Protein AF-A0AB36XZ67-F1 (afdb_monomer_lite)

Structure (mmCIF, N/CA/C/O backbone):
data_AF-A0AB36XZ67-F1
#
_entry.id   AF-A0AB36XZ67-F1
#
loop_
_atom_site.group_PDB
_atom_site.id
_atom_site.type_symbol
_atom_site.label_atom_id
_atom_site.label_alt_id
_atom_site.label_comp_id
_atom_site.label_asym_id
_atom_site.label_entity_id
_atom_site.label_seq_id
_atom_site.pdbx_PDB_ins_code
_atom_site.Cartn_x
_atom_site.Cartn_y
_atom_site.Cartn_z
_atom_site.occupancy
_atom_site.B_iso_or_equiv
_atom_site.auth_seq_id
_atom_site.auth_comp_id
_atom_site.auth_asym_id
_atom_site.auth_atom_id
_atom_site.pdbx_PDB_model_num
ATOM 1 N N . ARG A 1 1 ? -13.967 -4.374 -5.574 1.00 78.81 1 ARG A N 1
ATOM 2 C CA . ARG A 1 1 ? -14.115 -3.991 -6.999 1.00 78.81 1 ARG A CA 1
ATOM 3 C C . ARG A 1 1 ? -12.751 -3.860 -7.669 1.00 78.81 1 ARG A C 1
ATOM 5 O O . ARG A 1 1 ? -12.445 -4.694 -8.497 1.00 78.81 1 ARG A O 1
ATOM 12 N N . TYR A 1 2 ? -11.904 -2.912 -7.266 1.00 91.44 2 TYR A N 1
ATOM 13 C CA . TYR A 1 2 ? -10.584 -2.690 -7.879 1.00 91.44 2 TYR A CA 1
ATOM 14 C C . TYR A 1 2 ? -9.480 -3.492 -7.181 1.00 91.44 2 TYR A C 1
ATOM 16 O O . TYR A 1 2 ? -8.590 -2.921 -6.558 1.00 91.44 2 TYR A O 1
ATOM 24 N N . ARG A 1 3 ? -9.582 -4.823 -7.212 1.00 92.12 3 ARG A N 1
ATOM 25 C CA . ARG A 1 3 ? -8.563 -5.718 -6.651 1.00 92.12 3 ARG A CA 1
ATOM 26 C C . ARG A 1 3 ? -8.084 -6.688 -7.713 1.00 92.12 3 ARG A C 1
ATOM 28 O O . ARG A 1 3 ? -8.890 -7.187 -8.493 1.00 92.12 3 ARG A O 1
ATOM 35 N N . ASP A 1 4 ? -6.792 -6.963 -7.694 1.00 92.44 4 ASP A N 1
ATOM 36 C CA . ASP A 1 4 ? -6.223 -8.085 -8.416 1.00 92.44 4 ASP A CA 1
ATOM 37 C C . ASP A 1 4 ? -6.737 -9.403 -7.822 1.00 92.44 4 ASP A C 1
ATOM 39 O O . ASP A 1 4 ? -6.777 -9.577 -6.601 1.00 92.44 4 ASP A O 1
ATOM 43 N N . ALA A 1 5 ? -7.157 -10.322 -8.688 1.00 88.44 5 ALA A N 1
ATOM 44 C CA . ALA A 1 5 ? -7.808 -11.560 -8.272 1.00 88.44 5 ALA A CA 1
ATOM 45 C C . ALA A 1 5 ? -6.831 -12.552 -7.625 1.00 88.44 5 ALA A C 1
ATOM 47 O O . ALA A 1 5 ? -7.232 -13.312 -6.746 1.00 88.44 5 ALA A O 1
ATOM 48 N N . ALA A 1 6 ? -5.560 -12.542 -8.039 1.00 91.25 6 ALA A N 1
ATOM 49 C CA . ALA A 1 6 ? -4.557 -13.479 -7.542 1.00 91.25 6 ALA A CA 1
ATOM 50 C C . ALA A 1 6 ? -4.014 -13.074 -6.164 1.00 91.25 6 ALA A C 1
ATOM 52 O O . ALA A 1 6 ? -3.803 -13.917 -5.294 1.00 91.25 6 ALA A O 1
ATOM 53 N N . THR A 1 7 ? -3.791 -11.777 -5.957 1.00 92.62 7 THR A N 1
ATOM 54 C CA . THR A 1 7 ? -3.121 -11.246 -4.761 1.00 92.62 7 THR A CA 1
ATOM 55 C C . THR A 1 7 ? -4.076 -10.570 -3.781 1.00 92.62 7 THR A C 1
ATOM 57 O O . THR A 1 7 ? -3.751 -10.410 -2.605 1.00 92.62 7 THR A O 1
ATOM 60 N N . GLY A 1 8 ? -5.254 -10.132 -4.235 1.00 93.38 8 GLY A N 1
ATOM 61 C CA . GLY A 1 8 ? -6.177 -9.311 -3.448 1.00 93.38 8 GLY A CA 1
ATOM 62 C C . GLY A 1 8 ? -5.699 -7.868 -3.220 1.00 93.38 8 GLY A C 1
ATOM 63 O O . GLY A 1 8 ? -6.392 -7.094 -2.544 1.00 93.38 8 GLY A O 1
ATOM 64 N N . CYS A 1 9 ? -4.538 -7.491 -3.764 1.00 96.06 9 CYS A N 1
ATOM 65 C CA . CYS A 1 9 ? -4.021 -6.124 -3.749 1.00 96.06 9 CYS A CA 1
ATOM 66 C C . CYS A 1 9 ? -4.904 -5.200 -4.587 1.00 96.06 9 CYS A C 1
ATOM 68 O O . CYS A 1 9 ? -5.497 -5.624 -5.578 1.00 96.06 9 CYS A O 1
ATOM 70 N N . VAL A 1 10 ? -4.989 -3.928 -4.203 1.00 95.88 10 VAL A N 1
ATOM 71 C CA . VAL A 1 10 ? -5.712 -2.938 -5.009 1.00 95.88 10 VAL A CA 1
ATOM 72 C C . VAL A 1 10 ? -4.913 -2.593 -6.265 1.00 95.88 10 VAL A C 1
ATOM 74 O O . VAL A 1 10 ? -3.684 -2.528 -6.205 1.00 95.88 10 VAL A O 1
ATOM 77 N N . VAL A 1 11 ? -5.601 -2.413 -7.393 1.00 96.56 11 VAL A N 1
ATOM 78 C CA . VAL A 1 11 ? -4.984 -1.968 -8.656 1.00 96.56 11 VAL A CA 1
ATOM 79 C C . VAL A 1 11 ? -4.879 -0.446 -8.705 1.00 96.56 11 VAL A C 1
ATOM 81 O O . VAL A 1 11 ? -5.639 0.247 -8.031 1.00 96.56 11 VAL A O 1
ATOM 84 N N . ASP A 1 12 ? -3.943 0.064 -9.501 1.00 95.31 12 ASP A N 1
ATOM 85 C CA . ASP A 1 12 ? -3.592 1.486 -9.522 1.00 95.31 12 ASP A CA 1
ATOM 86 C C . ASP A 1 12 ? -4.690 2.378 -10.119 1.00 95.31 12 ASP A C 1
ATOM 88 O O . ASP A 1 12 ? -4.791 3.545 -9.744 1.00 95.31 12 ASP A O 1
ATOM 92 N N . GLU A 1 13 ? -5.503 1.870 -11.054 1.00 95.94 13 GLU A N 1
ATOM 93 C CA . GLU A 1 13 ? -6.483 2.710 -11.748 1.00 95.94 13 GLU A CA 1
ATOM 94 C C . GLU A 1 13 ? -7.704 1.923 -12.233 1.00 95.94 13 GLU A C 1
ATOM 96 O O . GLU A 1 13 ? -7.593 0.869 -12.872 1.00 95.94 13 GLU A O 1
ATOM 101 N N . GLY A 1 14 ? -8.882 2.492 -12.003 1.00 94.62 14 GLY A N 1
ATOM 102 C CA . GLY A 1 14 ? -10.132 2.076 -12.622 1.00 94.62 14 GLY A CA 1
ATOM 103 C C . GLY A 1 14 ? -11.030 3.278 -12.898 1.00 94.62 14 GLY A C 1
ATOM 104 O O . GLY A 1 14 ? -10.783 4.365 -12.381 1.00 94.62 14 GLY A O 1
ATOM 105 N N . ASP A 1 15 ? -12.053 3.090 -13.726 1.00 94.06 15 ASP A N 1
ATOM 106 C CA . ASP A 1 15 ? -13.035 4.134 -14.037 1.00 94.06 15 ASP A CA 1
ATOM 107 C C . ASP A 1 15 ? -14.310 4.023 -13.178 1.00 94.06 15 ASP A C 1
ATOM 109 O O . ASP A 1 15 ? -14.492 3.081 -12.396 1.00 94.06 15 ASP A O 1
ATOM 113 N N . ASP A 1 16 ? -15.199 5.005 -13.320 1.00 93.88 16 ASP A N 1
ATOM 114 C CA . ASP A 1 16 ? -16.507 5.082 -12.657 1.00 93.88 16 ASP A CA 1
ATOM 115 C C . ASP A 1 16 ? -17.439 3.914 -13.040 1.00 93.88 16 ASP A C 1
ATOM 117 O O . ASP A 1 16 ? -18.152 3.358 -12.191 1.00 93.88 16 ASP A O 1
ATOM 121 N N . ALA A 1 17 ? -17.344 3.456 -14.289 1.00 94.25 17 ALA A N 1
ATOM 122 C CA . ALA A 1 17 ? -18.004 2.259 -14.800 1.00 94.25 17 ALA A CA 1
ATOM 123 C C . ALA A 1 17 ? -17.461 0.948 -14.191 1.00 94.25 17 ALA A C 1
ATOM 125 O O . ALA A 1 17 ? -18.133 -0.086 -14.245 1.00 94.25 17 ALA A O 1
ATOM 126 N N . GLY A 1 18 ? -16.315 0.977 -13.503 1.00 89.62 18 GLY A N 1
ATOM 127 C CA . GLY A 1 18 ? -15.728 -0.164 -12.794 1.00 89.62 18 GLY A CA 1
ATOM 128 C C . GLY A 1 18 ? -14.709 -0.968 -13.561 1.00 89.62 18 GLY A C 1
ATOM 129 O O . GLY A 1 18 ? -14.290 -2.015 -13.066 1.00 89.62 18 GLY A O 1
ATOM 130 N N . ASN A 1 19 ? -14.335 -0.510 -14.746 1.00 93.00 19 ASN A N 1
ATOM 131 C CA . ASN A 1 19 ? -13.314 -1.153 -15.543 1.00 93.00 19 ASN A CA 1
ATOM 132 C C . ASN A 1 19 ? -11.949 -0.840 -14.943 1.00 93.00 19 ASN A C 1
ATOM 134 O O . ASN A 1 19 ? -11.674 0.293 -14.545 1.00 93.00 19 ASN A O 1
ATOM 138 N N . ILE A 1 20 ? -11.075 -1.841 -14.913 1.00 93.31 20 ILE A N 1
ATOM 139 C CA . ILE A 1 20 ? -9.667 -1.637 -14.576 1.00 93.31 20 ILE A CA 1
ATOM 140 C C . ILE A 1 20 ? -9.005 -0.947 -15.771 1.00 93.31 20 ILE A C 1
ATOM 142 O O . ILE A 1 20 ? -9.049 -1.455 -16.891 1.00 93.31 20 ILE A O 1
ATOM 146 N N . ARG A 1 21 ? -8.398 0.216 -15.531 1.00 95.38 21 ARG A N 1
ATOM 147 C CA . ARG A 1 21 ? -7.648 0.986 -16.536 1.00 95.38 21 ARG A CA 1
ATOM 148 C C . ARG A 1 21 ? -6.155 0.713 -16.454 1.00 95.38 21 ARG A C 1
ATOM 150 O O . ARG A 1 21 ? -5.475 0.707 -17.477 1.00 95.38 21 ARG A O 1
ATOM 157 N N . ARG A 1 22 ? -5.665 0.410 -15.252 1.00 94.94 22 ARG A N 1
ATOM 158 C CA . ARG A 1 22 ? -4.274 0.047 -15.003 1.00 94.94 22 ARG A CA 1
ATOM 159 C C . ARG A 1 22 ? -4.217 -1.055 -13.957 1.00 94.94 22 ARG A C 1
ATOM 161 O O . ARG A 1 22 ? -4.532 -0.830 -12.794 1.00 94.94 22 ARG A O 1
ATOM 168 N N . SER A 1 23 ? -3.808 -2.243 -14.388 1.00 94.81 23 SER A N 1
ATOM 169 C CA . SER A 1 23 ? -3.700 -3.443 -13.550 1.00 94.81 23 SER A CA 1
ATOM 170 C C . SER A 1 23 ? -2.402 -3.523 -12.741 1.00 94.81 23 SER A C 1
ATOM 172 O O . SER A 1 23 ? -2.218 -4.476 -11.986 1.00 94.81 23 SER A O 1
ATOM 174 N N . THR A 1 24 ? -1.503 -2.540 -12.876 1.00 96.38 24 THR A N 1
ATOM 175 C CA . THR A 1 24 ? -0.320 -2.431 -12.016 1.00 96.38 24 THR A CA 1
ATOM 176 C C . THR A 1 24 ? -0.729 -2.123 -10.580 1.00 96.38 24 THR A C 1
ATOM 178 O O . THR A 1 24 ? -1.854 -1.690 -10.316 1.00 96.38 24 THR A O 1
ATOM 181 N N . ARG A 1 25 ? 0.178 -2.389 -9.641 1.00 96.06 25 ARG A N 1
ATOM 182 C CA . ARG A 1 25 ? -0.091 -2.274 -8.207 1.00 96.06 25 ARG A CA 1
ATOM 183 C C . ARG A 1 25 ? 1.102 -1.663 -7.488 1.00 96.06 25 ARG A C 1
ATOM 185 O O . ARG A 1 25 ? 2.097 -2.351 -7.236 1.00 96.06 25 ARG A O 1
ATOM 192 N N . ARG A 1 26 ? 0.995 -0.387 -7.138 1.00 95.62 26 ARG A N 1
ATOM 193 C CA . ARG A 1 26 ? 1.975 0.359 -6.337 1.00 95.62 26 ARG A CA 1
ATOM 194 C C . ARG A 1 26 ? 1.918 -0.052 -4.866 1.00 95.62 26 ARG A C 1
ATOM 196 O O . ARG A 1 26 ? 0.904 -0.578 -4.409 1.00 95.62 26 ARG A O 1
ATOM 203 N N . LEU A 1 27 ? 2.996 0.220 -4.136 1.00 95.19 27 LEU A N 1
ATOM 204 C CA . LEU A 1 27 ? 3.126 0.039 -2.690 1.00 95.19 27 LEU A CA 1
ATOM 205 C C . LEU A 1 27 ? 2.168 0.960 -1.930 1.00 95.19 27 LEU A C 1
ATOM 207 O O . LEU A 1 27 ? 1.410 0.498 -1.080 1.00 95.19 27 LEU A O 1
ATOM 211 N N . TRP A 1 28 ? 2.175 2.256 -2.259 1.00 95.25 28 TRP A N 1
ATOM 212 C CA . TRP A 1 28 ? 1.462 3.269 -1.476 1.00 95.25 28 TRP A CA 1
ATOM 213 C C . TRP A 1 28 ? -0.045 2.979 -1.300 1.00 95.25 28 TRP A C 1
ATOM 215 O O . TRP A 1 28 ? -0.496 3.034 -0.158 1.00 95.25 28 TRP A O 1
ATOM 225 N N . PRO A 1 29 ? -0.833 2.560 -2.320 1.00 96.12 29 PRO A N 1
ATOM 226 C CA . PRO A 1 29 ? -2.253 2.267 -2.129 1.00 96.12 29 PRO A CA 1
ATOM 227 C C . PRO A 1 29 ? -2.488 1.070 -1.201 1.00 96.12 29 PRO A C 1
ATOM 229 O O . PRO A 1 29 ? -3.504 1.015 -0.508 1.00 96.12 29 PRO A O 1
ATOM 232 N N . GLN A 1 30 ? -1.559 0.104 -1.169 1.00 97.19 30 GLN A 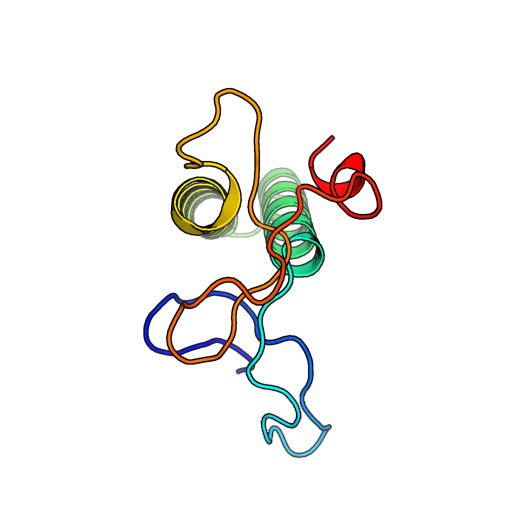N 1
ATOM 233 C CA . GLN A 1 30 ? -1.658 -1.042 -0.259 1.00 97.19 30 GLN A CA 1
ATOM 234 C C . GLN A 1 30 ? -1.424 -0.620 1.189 1.00 97.19 30 GLN A C 1
ATOM 236 O O . GLN A 1 30 ? -2.056 -1.146 2.105 1.00 97.19 30 GLN A O 1
ATOM 241 N N . THR A 1 31 ? -0.526 0.336 1.401 1.00 96.88 31 THR A N 1
ATOM 242 C CA . THR A 1 31 ? -0.308 0.893 2.727 1.00 96.88 31 THR A CA 1
ATOM 243 C C . THR A 1 31 ? -1.492 1.736 3.184 1.00 96.88 31 THR A C 1
ATOM 245 O O . THR A 1 31 ? -1.971 1.558 4.302 1.00 96.88 31 THR A O 1
ATOM 248 N N . GLU A 1 32 ? -2.026 2.595 2.313 1.00 97.19 32 GLU A N 1
ATOM 249 C CA . GLU A 1 32 ? -3.181 3.432 2.652 1.00 97.19 32 GLU A CA 1
ATOM 250 C C . GLU A 1 32 ? -4.429 2.596 2.953 1.00 97.19 32 GLU A C 1
ATOM 252 O O . GLU A 1 32 ? -5.151 2.897 3.900 1.00 97.19 32 GLU A O 1
ATOM 257 N N . ILE A 1 33 ? -4.669 1.495 2.225 1.00 96.94 33 ILE A N 1
ATOM 258 C CA . ILE A 1 33 ? -5.810 0.626 2.546 1.00 96.94 33 ILE A CA 1
ATOM 259 C C . ILE A 1 33 ? -5.628 -0.079 3.898 1.00 96.94 33 ILE A C 1
ATOM 261 O O . ILE A 1 33 ? -6.609 -0.277 4.611 1.00 96.94 33 ILE A O 1
ATOM 265 N N . ALA A 1 34 ? -4.395 -0.432 4.283 1.00 97.69 34 ALA A N 1
ATOM 266 C CA . ALA A 1 34 ? -4.127 -0.981 5.610 1.00 97.69 34 ALA A CA 1
ATOM 267 C C . ALA A 1 34 ? -4.397 0.066 6.703 1.00 97.69 34 ALA A C 1
ATOM 269 O O . ALA A 1 34 ? -5.128 -0.227 7.647 1.00 97.69 34 ALA A O 1
ATOM 270 N N . LYS A 1 35 ? -3.893 1.298 6.536 1.00 98.00 35 LYS A N 1
ATOM 271 C CA . LYS A 1 35 ? -4.144 2.424 7.455 1.00 98.00 35 LYS A CA 1
ATOM 272 C C . LYS A 1 35 ? -5.641 2.732 7.581 1.00 98.00 35 LYS A C 1
ATOM 274 O O . LYS A 1 35 ? -6.139 2.886 8.693 1.00 98.00 35 LYS A O 1
ATOM 279 N N . ALA A 1 36 ? -6.375 2.738 6.468 1.00 97.81 36 ALA A N 1
ATOM 280 C CA . ALA A 1 36 ? -7.819 2.957 6.464 1.00 97.81 36 ALA A CA 1
ATOM 281 C C . ALA A 1 36 ? -8.569 1.891 7.277 1.00 97.81 36 ALA A C 1
ATOM 283 O O . ALA A 1 36 ? -9.423 2.235 8.091 1.00 97.81 36 ALA A O 1
ATOM 284 N N . TRP A 1 37 ? -8.237 0.606 7.112 1.00 98.25 37 TRP A N 1
ATOM 285 C CA . TRP A 1 37 ? -8.877 -0.456 7.895 1.00 98.25 37 TRP A CA 1
ATOM 286 C C . TRP A 1 37 ? -8.507 -0.423 9.375 1.00 98.25 37 TRP A C 1
ATOM 288 O O . TRP A 1 37 ? -9.366 -0.693 10.208 1.00 98.25 37 TRP A O 1
ATOM 298 N N . ILE A 1 38 ? -7.267 -0.058 9.712 1.00 98.44 38 ILE A N 1
ATOM 299 C CA . ILE A 1 38 ? -6.855 0.149 11.107 1.00 98.44 38 ILE A CA 1
ATOM 300 C C . ILE A 1 38 ? -7.705 1.256 11.741 1.00 98.44 38 ILE A C 1
ATOM 302 O O . ILE A 1 38 ? -8.299 1.028 12.789 1.00 98.44 38 ILE A O 1
ATOM 306 N N . ALA A 1 39 ? -7.858 2.399 11.068 1.00 98.44 39 ALA A N 1
ATOM 307 C CA . ALA A 1 39 ? -8.684 3.499 11.568 1.00 98.44 39 ALA A CA 1
ATOM 308 C C . ALA A 1 39 ? -10.165 3.099 11.742 1.00 98.44 39 ALA A C 1
ATOM 310 O O . ALA A 1 39 ? -10.814 3.488 12.714 1.00 98.44 39 ALA A O 1
ATOM 311 N N . GLN A 1 40 ? -10.707 2.284 10.829 1.00 98.50 40 GLN A N 1
ATOM 312 C CA . GLN A 1 40 ? -12.064 1.738 10.964 1.00 98.50 40 GLN A CA 1
ATOM 313 C C . GLN A 1 40 ? -12.181 0.775 12.154 1.00 98.50 40 GLN A C 1
ATOM 315 O O . GLN A 1 40 ? -13.158 0.826 12.899 1.00 98.50 40 GLN A O 1
ATOM 320 N N . ALA A 1 41 ? -11.167 -0.066 12.379 1.00 98.50 41 ALA A N 1
ATOM 321 C CA . ALA A 1 41 ? -11.118 -0.964 13.529 1.00 98.50 41 ALA A CA 1
ATOM 322 C C . ALA A 1 41 ? -11.064 -0.188 14.854 1.00 98.50 41 ALA A C 1
ATOM 324 O O . ALA A 1 41 ? -11.785 -0.524 15.791 1.00 98.50 41 ALA A O 1
ATOM 325 N N . GLU A 1 42 ? -10.271 0.883 14.916 1.00 98.12 42 GLU A N 1
ATOM 326 C CA . GLU A 1 42 ? -10.207 1.797 16.065 1.00 98.12 42 GLU A CA 1
ATOM 327 C C . GLU A 1 42 ? -11.534 2.531 16.308 1.00 98.12 42 GLU A C 1
ATOM 329 O O . GLU A 1 42 ? -11.873 2.838 17.450 1.00 98.12 42 GLU A O 1
ATOM 334 N N . SER A 1 43 ? -12.315 2.754 15.248 1.00 98.25 43 SER A N 1
ATOM 335 C CA . SER A 1 43 ? -13.652 3.359 15.314 1.00 98.25 43 SER A CA 1
ATOM 336 C C . SER A 1 43 ? -14.758 2.365 15.705 1.00 98.25 43 SER A C 1
ATOM 338 O O . SER A 1 43 ? -15.908 2.767 15.867 1.00 98.25 43 SER A O 1
ATOM 340 N N . GLY A 1 44 ? -14.431 1.078 15.878 1.00 97.56 44 GLY A N 1
ATOM 341 C CA . GLY A 1 44 ? -15.378 0.034 16.278 1.00 97.56 44 GLY A CA 1
ATOM 342 C C . GLY A 1 44 ? -16.186 -0.584 15.132 1.00 97.56 44 GLY A C 1
ATOM 343 O O . GLY A 1 44 ? -17.170 -1.273 15.401 1.00 97.56 44 GLY A O 1
ATOM 344 N N . GLU A 1 45 ? -15.788 -0.371 13.874 1.00 98.44 45 GLU A N 1
ATOM 345 C CA . GLU A 1 45 ? -16.458 -0.976 12.719 1.00 98.44 45 GLU A CA 1
ATOM 346 C C . GLU A 1 45 ? -16.306 -2.507 12.741 1.00 98.44 45 GLU A C 1
ATOM 348 O O . GLU A 1 45 ? -15.203 -3.057 12.868 1.00 98.44 45 GLU A O 1
ATOM 353 N N . ALA A 1 46 ? -17.426 -3.218 12.611 1.00 98.25 46 ALA A N 1
ATOM 354 C CA . ALA A 1 46 ? -17.444 -4.671 12.699 1.00 98.25 46 ALA A CA 1
ATOM 355 C C . ALA A 1 46 ? -16.643 -5.307 11.548 1.00 98.25 46 ALA A C 1
ATOM 357 O O . ALA A 1 46 ? -16.851 -5.008 10.377 1.00 98.25 46 ALA A O 1
ATOM 358 N N . GLY A 1 47 ? -15.717 -6.211 11.880 1.00 97.88 47 GLY A N 1
ATOM 359 C CA . GLY A 1 47 ? -14.875 -6.907 10.896 1.00 97.88 47 GLY A CA 1
ATOM 360 C C . GLY A 1 47 ? -13.689 -6.095 10.358 1.00 97.88 47 GLY A C 1
ATOM 361 O O . GLY A 1 47 ? -12.802 -6.669 9.726 1.00 97.88 47 GLY A O 1
ATOM 362 N N . ALA A 1 48 ? -13.588 -4.796 10.662 1.00 98.25 48 ALA A N 1
ATOM 363 C CA . ALA A 1 48 ? -12.478 -3.966 10.188 1.00 98.25 48 ALA A CA 1
ATOM 364 C C . ALA A 1 48 ? -11.109 -4.436 10.713 1.00 98.25 48 ALA A C 1
ATOM 366 O O . ALA A 1 48 ? -10.110 -4.343 10.002 1.00 98.25 48 ALA A O 1
ATOM 367 N N . ALA A 1 49 ? -11.056 -5.006 11.921 1.00 98.31 49 ALA A N 1
ATOM 368 C CA . ALA A 1 49 ? -9.825 -5.570 12.479 1.00 98.31 49 ALA A CA 1
ATOM 369 C C . ALA A 1 49 ? -9.283 -6.755 11.654 1.00 98.31 49 ALA A C 1
ATOM 371 O O . ALA A 1 49 ? -8.067 -6.903 11.497 1.00 98.31 49 ALA A O 1
ATOM 372 N N . ASP A 1 50 ? -10.170 -7.584 11.099 1.00 98.31 50 ASP A N 1
ATOM 373 C CA . ASP A 1 50 ? -9.780 -8.712 10.251 1.00 98.31 50 ASP A CA 1
ATOM 374 C C . ASP A 1 50 ? -9.318 -8.231 8.873 1.00 98.31 50 ASP A C 1
ATOM 376 O O . ASP A 1 50 ? -8.298 -8.702 8.363 1.00 98.31 50 ASP A O 1
ATOM 380 N N . GLU A 1 51 ? -9.991 -7.225 8.309 1.00 97.69 51 GLU A N 1
ATOM 381 C CA . GLU A 1 51 ? -9.567 -6.581 7.062 1.00 97.69 51 GLU A CA 1
ATOM 382 C C . GLU A 1 51 ? -8.212 -5.874 7.198 1.00 97.69 51 GLU A C 1
ATOM 384 O O . GLU A 1 51 ? -7.353 -6.005 6.319 1.00 97.69 51 GLU A O 1
ATOM 389 N N . ALA A 1 52 ? -7.971 -5.191 8.322 1.00 98.12 52 ALA A N 1
ATOM 390 C CA . ALA A 1 52 ? -6.684 -4.578 8.641 1.00 98.12 52 ALA A CA 1
ATOM 391 C C . ALA A 1 52 ? -5.573 -5.632 8.681 1.00 98.12 52 ALA A C 1
ATOM 393 O O . ALA A 1 52 ? -4.544 -5.488 8.016 1.00 98.12 52 ALA A O 1
ATOM 394 N N . ARG A 1 53 ? -5.804 -6.743 9.390 1.00 98.12 53 ARG A N 1
ATOM 395 C CA . ARG A 1 53 ? -4.860 -7.865 9.458 1.00 98.12 53 ARG A CA 1
ATOM 396 C C . ARG A 1 53 ? -4.589 -8.453 8.075 1.00 98.12 53 ARG A C 1
ATOM 398 O O . ARG A 1 53 ? -3.432 -8.662 7.715 1.00 98.12 53 ARG A O 1
ATOM 405 N N . ALA A 1 54 ? -5.632 -8.688 7.280 1.00 97.50 54 ALA A N 1
ATOM 406 C CA . ALA A 1 54 ? -5.493 -9.212 5.926 1.00 97.50 54 ALA A CA 1
ATOM 407 C C . ALA A 1 54 ? -4.718 -8.247 5.011 1.00 97.50 54 ALA A C 1
ATOM 409 O O . ALA A 1 54 ? -3.912 -8.686 4.188 1.00 97.50 54 ALA A O 1
ATOM 410 N N . ALA A 1 55 ? -4.927 -6.935 5.155 1.00 97.25 55 ALA A N 1
ATOM 411 C CA . ALA A 1 55 ? -4.184 -5.917 4.421 1.00 97.25 55 ALA A CA 1
ATOM 412 C C . ALA A 1 55 ? -2.701 -5.885 4.808 1.00 97.25 55 ALA A C 1
ATOM 414 O O . ALA A 1 55 ? -1.859 -5.894 3.912 1.00 97.25 55 ALA A O 1
ATOM 415 N N . LEU A 1 56 ? -2.383 -5.935 6.104 1.00 97.62 56 LEU A N 1
ATOM 416 C CA . LEU A 1 56 ? -1.003 -5.975 6.595 1.00 97.62 56 LEU A CA 1
ATOM 417 C C . LEU A 1 56 ? -0.256 -7.226 6.115 1.00 97.62 56 LEU A C 1
ATOM 419 O O . LEU A 1 56 ? 0.857 -7.110 5.612 1.00 97.62 56 LEU A O 1
ATOM 423 N N . VAL A 1 57 ? -0.890 -8.403 6.168 1.00 97.69 57 VAL A N 1
ATOM 424 C CA . VAL A 1 57 ? -0.294 -9.653 5.659 1.00 97.69 57 VAL A CA 1
ATOM 425 C C . VAL A 1 57 ? 0.000 -9.563 4.158 1.00 97.69 57 VAL A C 1
ATOM 427 O O . VAL A 1 57 ? 1.050 -10.023 3.706 1.00 97.69 57 VAL A O 1
ATOM 430 N N . ARG A 1 58 ? -0.897 -8.964 3.361 1.00 96.38 58 ARG A N 1
ATOM 431 C CA . ARG A 1 58 ? -0.646 -8.744 1.924 1.00 96.38 58 ARG A CA 1
ATOM 432 C C . ARG A 1 58 ? 0.496 -7.757 1.688 1.00 96.38 58 ARG A C 1
ATOM 434 O O . ARG A 1 58 ? 1.337 -8.018 0.829 1.00 96.38 58 ARG A O 1
ATOM 441 N N . LEU A 1 59 ? 0.523 -6.648 2.429 1.00 96.56 59 LEU A N 1
ATOM 442 C CA . LEU A 1 59 ? 1.573 -5.632 2.344 1.00 96.56 59 LEU A CA 1
ATOM 443 C C . LEU A 1 59 ? 2.947 -6.246 2.641 1.00 96.56 59 LEU A C 1
ATOM 445 O O . LEU A 1 59 ? 3.868 -6.118 1.835 1.00 96.56 59 LEU A O 1
ATOM 449 N N . GLU A 1 60 ? 3.060 -6.980 3.749 1.00 95.50 60 GLU A N 1
ATOM 450 C CA . GLU A 1 60 ? 4.290 -7.664 4.146 1.00 95.50 60 GLU A CA 1
ATOM 451 C C . GLU A 1 60 ? 4.740 -8.678 3.089 1.00 95.50 60 GLU A C 1
ATOM 453 O O . GLU A 1 60 ? 5.883 -8.637 2.628 1.00 95.50 60 GLU A O 1
ATOM 458 N N . ARG A 1 61 ? 3.825 -9.559 2.664 1.00 95.31 61 ARG A N 1
ATOM 459 C CA . ARG A 1 61 ? 4.118 -10.633 1.708 1.00 95.31 61 ARG A CA 1
ATOM 460 C C . ARG A 1 61 ? 4.615 -10.104 0.370 1.00 95.31 61 ARG A C 1
ATOM 462 O O . ARG A 1 61 ? 5.564 -10.654 -0.177 1.00 95.31 61 ARG A O 1
ATOM 469 N N . HIS A 1 62 ? 3.930 -9.113 -0.193 1.00 95.06 62 HIS A N 1
ATOM 470 C CA . HIS A 1 62 ? 4.186 -8.700 -1.570 1.00 95.06 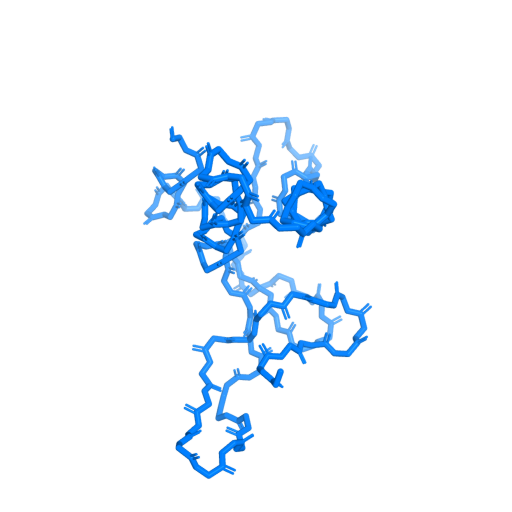62 HIS A CA 1
ATOM 471 C C . HIS A 1 62 ? 5.206 -7.574 -1.673 1.00 95.06 62 HIS A C 1
ATOM 473 O O . HIS A 1 62 ? 5.926 -7.529 -2.662 1.00 95.06 62 HIS A O 1
ATOM 479 N N . TYR A 1 63 ? 5.291 -6.685 -0.683 1.00 94.69 63 TYR A N 1
ATOM 480 C CA . TYR A 1 63 ? 6.086 -5.469 -0.828 1.00 94.69 63 TYR A CA 1
ATOM 481 C C . TYR A 1 63 ? 7.256 -5.370 0.145 1.00 94.69 63 TYR A C 1
ATOM 483 O O . TYR A 1 63 ? 8.266 -4.780 -0.224 1.00 94.69 63 TYR A O 1
ATOM 491 N N . LEU A 1 64 ? 7.165 -5.946 1.348 1.00 93.88 64 LEU A N 1
ATOM 492 C CA . LEU A 1 64 ? 8.213 -5.804 2.375 1.00 93.88 64 LEU A CA 1
ATOM 493 C C . LEU A 1 64 ? 9.110 -7.048 2.513 1.00 93.88 64 LEU A C 1
ATOM 495 O O . LEU A 1 64 ? 10.204 -6.963 3.065 1.00 93.88 64 LEU A O 1
ATOM 499 N N . SER A 1 65 ? 8.690 -8.196 1.974 1.00 92.69 65 SER A N 1
ATOM 500 C CA . SER A 1 65 ? 9.518 -9.406 1.870 1.00 92.69 65 SER A CA 1
ATOM 501 C C . SER A 1 65 ? 10.472 -9.326 0.676 1.00 92.69 65 SER A C 1
ATOM 503 O O . SER A 1 65 ? 10.255 -9.953 -0.359 1.00 92.69 65 SER A O 1
ATOM 505 N N . HIS A 1 66 ? 11.535 -8.537 0.820 1.00 91.44 66 HIS A N 1
ATOM 506 C CA . HIS A 1 66 ? 12.546 -8.324 -0.215 1.00 91.44 66 HIS A CA 1
ATOM 507 C C . HIS A 1 66 ? 13.856 -9.095 0.089 1.00 91.44 66 HIS A C 1
ATOM 509 O O . HIS A 1 66 ? 14.262 -9.163 1.252 1.00 91.44 66 HIS A O 1
ATOM 515 N N . PRO A 1 67 ? 14.575 -9.642 -0.920 1.00 90.25 67 PRO A N 1
ATOM 516 C CA . PRO A 1 67 ? 15.854 -10.341 -0.715 1.00 90.25 67 PRO A CA 1
ATOM 517 C C . PRO A 1 67 ? 16.945 -9.485 -0.056 1.00 90.25 67 PRO A C 1
ATOM 519 O O . PRO A 1 67 ? 17.785 -9.983 0.690 1.00 90.25 67 PRO A O 1
ATOM 522 N N . VAL A 1 68 ? 16.938 -8.181 -0.336 1.00 89.75 68 VAL A N 1
ATOM 523 C CA . VAL A 1 68 ? 17.789 -7.199 0.350 1.00 89.75 68 VAL A CA 1
ATOM 524 C C . VAL A 1 68 ? 17.121 -6.799 1.660 1.00 89.75 68 VAL A C 1
ATOM 526 O O . VAL A 1 68 ? 16.014 -6.263 1.646 1.00 89.75 68 VAL A O 1
ATOM 529 N N . ARG A 1 69 ? 17.810 -7.018 2.784 1.00 87.94 69 ARG A N 1
ATOM 530 C CA . ARG A 1 69 ? 17.322 -6.649 4.119 1.00 87.94 69 ARG A CA 1
ATOM 531 C C . ARG A 1 69 ? 17.006 -5.152 4.190 1.00 87.94 69 ARG A C 1
ATOM 533 O O . ARG A 1 69 ? 17.867 -4.328 3.901 1.00 87.94 69 ARG A O 1
ATOM 540 N N . GLY A 1 70 ? 15.790 -4.824 4.625 1.00 86.38 70 GLY A N 1
ATOM 541 C CA . GLY A 1 70 ? 15.299 -3.442 4.696 1.00 86.38 70 GLY A CA 1
ATOM 542 C C . GLY A 1 70 ? 14.887 -2.853 3.343 1.00 86.38 70 GLY A C 1
ATOM 543 O O . GLY A 1 70 ? 14.494 -1.693 3.294 1.00 86.38 70 GLY A O 1
ATOM 544 N N . GLY A 1 71 ? 14.975 -3.631 2.262 1.00 90.75 71 GLY A N 1
ATOM 545 C CA . GLY A 1 71 ? 14.434 -3.269 0.960 1.00 90.75 71 GLY A CA 1
ATOM 546 C C . GLY A 1 71 ? 12.932 -3.517 0.867 1.00 90.75 71 GLY A C 1
ATOM 547 O O . GLY A 1 71 ? 12.351 -4.239 1.676 1.00 90.75 71 GLY A O 1
ATOM 548 N N . TR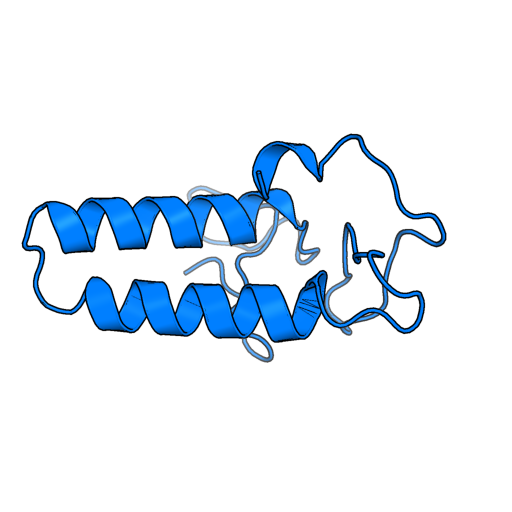P A 1 72 ? 12.322 -2.934 -0.156 1.00 93.06 72 TRP A N 1
ATOM 549 C CA . TRP A 1 72 ? 10.917 -3.119 -0.499 1.00 93.06 72 TRP A CA 1
ATOM 550 C C . TRP A 1 72 ? 10.752 -3.108 -2.017 1.00 93.06 72 TRP A C 1
ATOM 552 O O . TRP A 1 72 ? 11.605 -2.598 -2.744 1.00 93.06 72 TRP A O 1
ATOM 562 N N . TYR A 1 73 ? 9.631 -3.643 -2.484 1.00 94.25 73 TYR A N 1
ATOM 563 C CA . TYR A 1 73 ? 9.173 -3.470 -3.857 1.00 94.25 73 TYR A CA 1
ATOM 564 C C . TYR A 1 73 ? 8.263 -2.248 -3.949 1.00 94.25 73 TYR A C 1
ATOM 566 O O . TYR A 1 73 ? 7.464 -2.003 -3.047 1.00 94.25 73 TYR A O 1
ATOM 574 N N . ASP A 1 74 ? 8.368 -1.481 -5.032 1.00 94.25 74 ASP A N 1
ATOM 575 C CA . ASP A 1 74 ? 7.537 -0.287 -5.224 1.00 94.25 74 ASP A CA 1
ATOM 576 C C . ASP A 1 74 ? 6.296 -0.556 -6.077 1.00 94.25 74 ASP A C 1
ATOM 578 O O . ASP A 1 74 ? 5.195 -0.120 -5.743 1.00 94.25 74 ASP A O 1
ATOM 582 N N . GLN A 1 75 ? 6.447 -1.288 -7.179 1.00 95.25 75 GLN A N 1
ATOM 583 C CA . GLN A 1 75 ? 5.358 -1.507 -8.120 1.00 95.25 75 GLN A CA 1
ATOM 584 C C . GLN A 1 75 ? 5.489 -2.852 -8.817 1.00 95.25 75 GLN A C 1
ATOM 586 O O . GLN A 1 75 ? 6.562 -3.214 -9.298 1.00 95.25 75 GLN A O 1
ATOM 591 N N . PHE A 1 76 ? 4.361 -3.543 -8.935 1.00 96.00 76 PHE A N 1
ATOM 592 C CA . PHE A 1 76 ? 4.236 -4.770 -9.711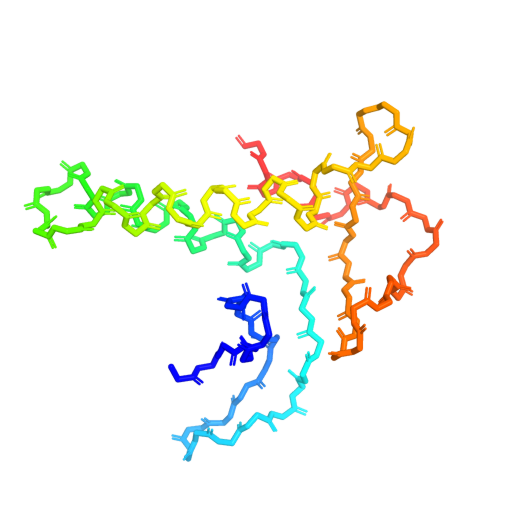 1.00 96.00 76 PHE A CA 1
ATOM 593 C C . PHE A 1 76 ? 3.314 -4.583 -10.911 1.00 96.00 76 PHE A C 1
ATOM 595 O O . PHE A 1 76 ? 2.375 -3.783 -10.858 1.00 96.00 76 PHE A O 1
ATOM 602 N N . ASP A 1 77 ? 3.548 -5.361 -11.962 1.00 94.44 77 ASP A N 1
ATOM 603 C CA . ASP A 1 77 ? 2.558 -5.592 -13.010 1.00 94.44 77 ASP A CA 1
ATOM 604 C C . ASP A 1 77 ? 1.492 -6.627 -12.593 1.00 94.44 77 ASP A C 1
ATOM 606 O O . ASP A 1 77 ? 1.434 -7.088 -11.440 1.00 94.44 77 ASP A O 1
ATOM 610 N N . SER A 1 78 ? 0.606 -6.956 -13.537 1.00 91.31 78 SER A N 1
ATOM 611 C CA . SER A 1 78 ? -0.456 -7.948 -13.349 1.00 91.31 78 SER A CA 1
ATOM 612 C C . SER A 1 78 ? 0.067 -9.370 -13.167 1.00 91.31 78 SER A C 1
ATOM 614 O O . SER A 1 78 ? -0.604 -10.171 -12.526 1.00 91.31 78 SER A O 1
ATOM 616 N N . ASP A 1 79 ? 1.261 -9.675 -13.676 1.00 90.62 79 ASP A N 1
ATOM 617 C CA . ASP A 1 79 ? 1.868 -11.007 -13.590 1.00 90.62 79 ASP A CA 1
ATOM 618 C C . ASP A 1 79 ? 2.717 -11.168 -12.316 1.00 90.62 79 ASP A C 1
ATOM 620 O O . ASP A 1 79 ? 3.285 -12.228 -12.053 1.00 90.62 79 ASP A O 1
ATOM 624 N N . GLY A 1 80 ? 2.793 -10.118 -11.491 1.00 89.12 80 GLY A N 1
ATOM 625 C CA . GLY A 1 80 ? 3.541 -10.121 -10.238 1.00 89.12 80 GLY A CA 1
ATOM 626 C C . GLY A 1 80 ? 5.031 -9.846 -10.414 1.00 89.12 80 GLY A C 1
ATOM 627 O O . GLY A 1 80 ? 5.795 -10.039 -9.468 1.00 89.12 80 GLY A O 1
ATOM 628 N N . LYS A 1 81 ? 5.462 -9.366 -11.584 1.00 91.19 81 LYS A N 1
ATOM 629 C CA . LYS A 1 81 ? 6.844 -8.948 -11.808 1.00 91.19 81 LYS A CA 1
ATOM 630 C C . LYS A 1 81 ? 7.036 -7.511 -11.328 1.00 91.19 81 LYS A C 1
ATOM 632 O O . LYS A 1 81 ? 6.218 -6.633 -11.602 1.00 91.19 81 LYS A O 1
ATOM 637 N N . SER A 1 82 ? 8.126 -7.269 -10.595 1.00 91.75 82 SER A N 1
ATOM 638 C CA . SER A 1 82 ? 8.500 -5.907 -10.198 1.00 91.75 82 SER A CA 1
ATOM 639 C C . SER A 1 82 ? 8.823 -5.085 -11.443 1.00 91.75 82 SER A C 1
ATOM 641 O O . SER A 1 82 ? 9.628 -5.506 -12.276 1.00 91.75 82 SER A O 1
ATOM 643 N N . LEU A 1 83 ? 8.200 -3.915 -11.562 1.00 89.44 83 LEU A N 1
ATOM 644 C CA . LEU A 1 83 ? 8.456 -2.955 -12.640 1.00 89.44 83 LEU A CA 1
ATOM 645 C C . LEU A 1 83 ? 9.599 -1.995 -12.314 1.00 89.44 83 LEU A C 1
ATOM 647 O O . LEU A 1 83 ? 10.088 -1.300 -13.201 1.00 89.44 83 LEU A O 1
ATOM 651 N N . VAL A 1 84 ? 10.019 -1.965 -11.051 1.00 83.25 84 VAL A N 1
ATOM 652 C CA . VAL A 1 84 ? 11.118 -1.137 -10.568 1.00 83.25 84 VAL A CA 1
ATOM 653 C C . VAL A 1 84 ? 12.246 -2.063 -10.124 1.00 83.25 84 VAL A C 1
ATOM 655 O O . VAL A 1 84 ? 12.036 -2.988 -9.337 1.00 83.25 84 VAL A O 1
ATOM 658 N N . ASP A 1 85 ? 13.431 -1.841 -10.681 1.00 79.12 85 ASP A N 1
ATOM 659 C CA . ASP A 1 85 ? 14.681 -2.550 -10.377 1.00 79.12 85 ASP A CA 1
ATOM 660 C C . ASP A 1 85 ? 15.492 -1.870 -9.259 1.00 79.12 85 ASP A C 1
ATOM 662 O O . ASP A 1 85 ? 16.461 -2.429 -8.744 1.00 79.12 85 ASP A O 1
ATOM 666 N N . THR A 1 86 ? 15.071 -0.671 -8.864 1.00 81.19 86 THR A N 1
ATOM 667 C CA . THR A 1 86 ? 15.605 0.104 -7.744 1.00 81.19 86 THR A CA 1
ATOM 668 C C . THR A 1 86 ? 14.677 0.046 -6.526 1.00 81.19 86 THR A C 1
ATOM 670 O O . THR A 1 86 ? 13.550 -0.440 -6.594 1.00 81.19 86 THR A O 1
ATOM 673 N N . ILE A 1 87 ? 15.154 0.564 -5.391 1.00 83.62 87 ILE A N 1
ATOM 674 C CA . ILE A 1 87 ? 14.387 0.689 -4.145 1.00 83.62 87 ILE A CA 1
ATOM 675 C C . ILE A 1 87 ? 14.143 2.192 -3.901 1.00 83.62 87 ILE A C 1
ATOM 677 O O . ILE A 1 87 ? 14.899 2.834 -3.165 1.00 83.62 87 ILE A O 1
ATOM 681 N N . PRO A 1 88 ? 13.172 2.818 -4.597 1.00 79.06 88 PRO A N 1
ATOM 682 C CA . PRO A 1 88 ? 12.998 4.263 -4.551 1.00 79.06 88 PRO A CA 1
ATOM 683 C C . PRO A 1 88 ? 12.352 4.705 -3.234 1.00 79.06 88 PRO A C 1
ATOM 685 O O . PRO A 1 88 ? 11.263 4.265 -2.865 1.00 79.06 88 PRO A O 1
ATOM 688 N N . ALA A 1 89 ? 12.991 5.650 -2.538 1.00 76.25 89 ALA A N 1
ATOM 689 C CA . ALA A 1 89 ? 12.470 6.227 -1.293 1.00 76.25 89 ALA A CA 1
ATOM 690 C C . AL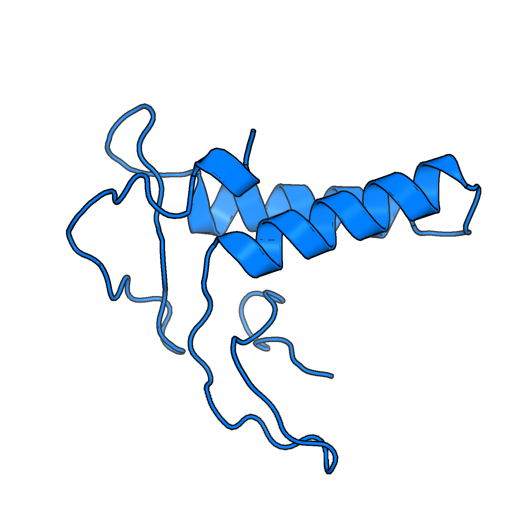A A 1 89 ? 11.179 7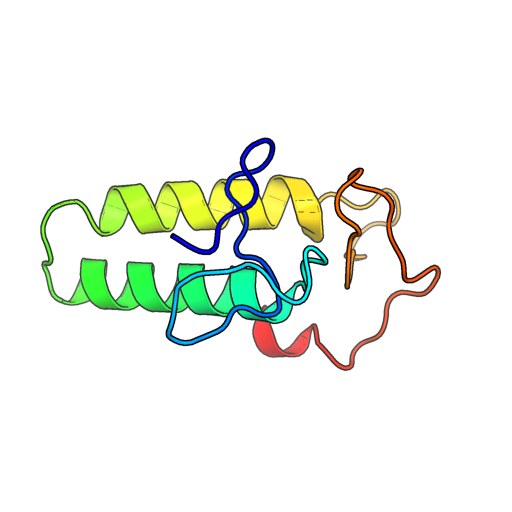.050 -1.483 1.00 76.25 89 ALA A C 1
ATOM 692 O O . ALA A 1 89 ? 10.478 7.324 -0.511 1.00 76.25 89 ALA A O 1
ATOM 693 N N . SER A 1 90 ? 10.834 7.412 -2.724 1.00 76.75 90 SER A N 1
ATOM 694 C CA . SER A 1 90 ? 9.694 8.271 -3.075 1.00 76.75 90 SER A CA 1
ATOM 695 C C . SER A 1 90 ? 8.320 7.710 -2.704 1.00 76.75 90 SER A C 1
ATOM 697 O O . SER A 1 90 ? 7.329 8.418 -2.835 1.00 76.75 90 SER A O 1
ATOM 699 N N . SER A 1 91 ? 8.224 6.456 -2.263 1.00 76.56 91 SER A N 1
ATOM 700 C CA . SER A 1 91 ? 6.965 5.870 -1.780 1.00 76.56 91 SER A CA 1
ATOM 701 C C . SER A 1 91 ? 7.082 5.213 -0.407 1.00 76.56 91 SER A C 1
ATOM 703 O O . SER A 1 91 ? 6.063 4.889 0.197 1.00 76.56 91 SER A O 1
ATOM 705 N N . PHE A 1 92 ? 8.294 5.078 0.139 1.00 81.69 92 PHE A N 1
ATOM 706 C CA . PHE A 1 92 ? 8.491 4.420 1.431 1.00 81.69 92 PHE A CA 1
ATOM 707 C C . PHE A 1 92 ? 7.968 5.238 2.612 1.00 81.69 92 PHE A C 1
ATOM 709 O O . PHE A 1 92 ? 7.553 4.664 3.612 1.00 81.69 92 PHE A O 1
ATOM 716 N N . TYR A 1 93 ? 7.902 6.568 2.491 1.00 85.69 93 TYR A N 1
ATOM 717 C CA . TYR A 1 93 ? 7.324 7.412 3.542 1.00 85.69 93 TYR A CA 1
ATOM 718 C C . TYR A 1 93 ? 5.856 7.076 3.845 1.00 85.69 93 TYR A C 1
ATOM 720 O O . TYR A 1 93 ? 5.378 7.413 4.919 1.00 85.69 93 TYR A O 1
ATOM 728 N N . HIS A 1 94 ? 5.145 6.405 2.930 1.00 88.88 94 HIS A N 1
ATOM 729 C CA . HIS A 1 94 ? 3.793 5.924 3.198 1.00 88.88 94 HIS A CA 1
ATOM 730 C C . HIS A 1 94 ? 3.767 4.751 4.178 1.00 88.88 94 HIS A C 1
ATOM 732 O O . HIS A 1 94 ? 2.750 4.570 4.835 1.00 88.88 94 HIS A O 1
ATOM 738 N N . VAL A 1 95 ? 4.837 3.948 4.257 1.00 85.56 95 VAL A N 1
ATOM 739 C CA . VAL A 1 95 ? 4.966 2.795 5.173 1.00 85.56 95 VAL A CA 1
ATOM 740 C C . VAL A 1 95 ? 5.235 3.238 6.607 1.00 85.56 95 VAL A C 1
ATOM 742 O O . VAL A 1 95 ? 4.775 2.574 7.534 1.00 85.56 95 VAL A O 1
ATOM 745 N N . LEU A 1 96 ? 5.950 4.352 6.769 1.00 81.19 96 LEU A N 1
ATOM 746 C CA . LEU A 1 96 ? 6.186 4.999 8.059 1.00 81.19 96 LEU A CA 1
ATOM 747 C C . LEU A 1 96 ? 4.904 5.664 8.599 1.00 81.19 96 LEU A C 1
ATOM 749 O O . LEU A 1 96 ? 4.834 5.801 9.836 1.00 81.19 96 LEU A O 1
#

Sequence (96 aa):
RYRDAATGCVVDEGDDAGNIRRSTRRLWPQTEIAKAWIAQAESGEAGAADEARAALVRLERHYLSHPVRGGWYDQFDSDGKSLVDTIPASSFYHVL

Foldseek 3Di:
DQAQPPLRAGFDDDDPVGHRPFRKHFLLSLLVQLVVLVVCVVVVNPCSVVSNVSSVVSSCVLFVPDPDHVATATMAHSVSDGPDPDRDPPRCVSVD

Radius of gyration: 13.69 Å; chains: 1; bounding box: 36×22×33 Å

Secondary structure (DSSP, 8-state):
--B-TTT-PBPSEE-TT--EEE--EEHHHHHHHHHHHHHHHHTT-TTHHHHHHHHHHHHIIIII--SSTT----EE-TTS-BS-SS--GGGGGGT-

pLDDT: mean 92.92, std 5.72, range [76.25, 98.5]